Protein AF-T1D8Y1-F1 (afdb_monomer_lite)

pLDDT: mean 93.53, std 5.57, range [63.19, 98.19]

Radius of gyration: 11.02 Å; chains: 1; bounding box: 27×23×30 Å

Foldseek 3Di:
DDQWDADPVRDTAHALLPLVSLVVQADPVRHGHDCVVVVDDPVVSVRSVVSPVVCVVVVND

InterPro domains:
  IPR001648 Small ribosomal subunit protein bS18 [PF01084] (11-61)
  IPR001648 Small ribosomal subunit protein bS18 [PR00974] (21-31)
  IPR001648 Small ribosomal subunit protein bS18 [PR00974] (31-38)
  IPR001648 Small ribosomal subunit protein bS18 [PR00974] (39-53)
  IPR001648 Small ribosomal subunit protein bS18 [PR00974] (53-61)
  IPR001648 Small ribosomal subunit protein bS18 [TIGR00165] (3-61)
  IPR036870 Small ribosomal subunit protein bS18 superfamily [G3DSA:4.10.640.10] (2-61)
  IPR036870 Small ribosomal subunit protein bS18 superfamily [SSF46911] (6-61)

Structure (mmCIF, N/CA/C/O backbone):
data_AF-T1D8Y1-F1
#
_entry.id   AF-T1D8Y1-F1
#
loop_
_atom_site.group_PDB
_atom_site.id
_atom_site.type_symbol
_atom_site.label_atom_id
_atom_site.label_alt_id
_atom_site.label_comp_id
_atom_site.label_asym_id
_atom_site.label_entity_id
_atom_site.label_seq_id
_atom_site.pdbx_PDB_ins_code
_atom_site.Cartn_x
_atom_site.Cartn_y
_atom_site.Cartn_z
_atom_site.occupancy
_atom_site.B_iso_or_equiv
_atom_site.auth_seq_id
_atom_site.auth_comp_id
_atom_site.auth_asym_id
_atom_site.auth_atom_id
_atom_site.pdbx_PDB_model_num
ATOM 1 N N . MET A 1 1 ? 9.102 -8.756 3.218 1.00 63.19 1 MET A N 1
ATOM 2 C CA . MET A 1 1 ? 7.720 -9.299 3.208 1.00 63.19 1 MET A CA 1
ATOM 3 C C . MET A 1 1 ? 7.174 -9.132 1.798 1.00 63.19 1 MET A C 1
ATOM 5 O O . MET A 1 1 ? 7.147 -8.004 1.327 1.00 63.19 1 MET A O 1
ATOM 9 N N . ARG A 1 2 ? 6.813 -10.212 1.091 1.00 72.12 2 ARG A N 1
ATOM 10 C CA . ARG A 1 2 ? 6.408 -10.124 -0.324 1.00 72.12 2 ARG A CA 1
ATOM 11 C C . ARG A 1 2 ? 4.882 -10.121 -0.446 1.00 72.12 2 ARG A C 1
ATOM 13 O O . ARG A 1 2 ? 4.248 -11.106 -0.093 1.00 72.12 2 ARG A O 1
ATOM 20 N N . VAL A 1 3 ? 4.313 -9.001 -0.898 1.00 84.62 3 VAL A N 1
ATOM 21 C CA . VAL A 1 3 ? 2.852 -8.810 -1.059 1.00 84.62 3 VAL A CA 1
ATOM 22 C C . VAL A 1 3 ? 2.423 -8.842 -2.529 1.00 84.62 3 VAL A C 1
ATOM 24 O O . VAL A 1 3 ? 1.269 -9.122 -2.837 1.00 84.62 3 VAL A O 1
ATOM 27 N N . ALA A 1 4 ? 3.359 -8.602 -3.450 1.00 88.00 4 ALA A N 1
ATOM 28 C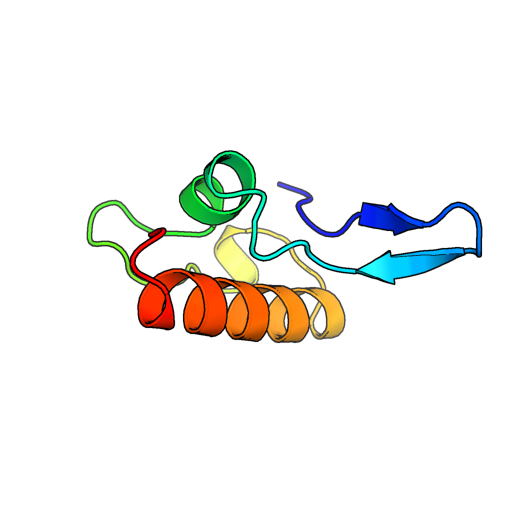 CA . ALA A 1 4 ? 3.126 -8.788 -4.873 1.00 88.00 4 ALA A CA 1
ATOM 29 C C . ALA A 1 4 ? 2.946 -10.281 -5.187 1.00 88.00 4 ALA A C 1
ATOM 31 O O . ALA A 1 4 ? 3.790 -11.104 -4.822 1.00 88.00 4 ALA A O 1
ATOM 32 N N . LYS A 1 5 ? 1.840 -10.608 -5.859 1.00 91.00 5 LYS A N 1
ATOM 33 C CA . LYS A 1 5 ? 1.478 -11.957 -6.302 1.00 91.00 5 LYS A CA 1
ATOM 34 C C . LYS A 1 5 ? 1.646 -12.059 -7.812 1.00 91.00 5 LYS A C 1
ATOM 36 O O . LYS A 1 5 ? 1.531 -11.061 -8.522 1.00 91.00 5 LYS A O 1
ATOM 41 N N . THR A 1 6 ? 1.869 -13.270 -8.302 1.00 92.62 6 THR A N 1
ATOM 42 C CA . THR A 1 6 ? 1.922 -13.565 -9.737 1.00 92.62 6 THR A CA 1
ATOM 43 C C . THR A 1 6 ? 0.655 -14.315 -10.122 1.00 92.62 6 THR A C 1
ATOM 45 O O . THR A 1 6 ? 0.324 -15.330 -9.517 1.00 92.62 6 THR A O 1
ATOM 48 N N . SER A 1 7 ? -0.082 -13.791 -11.098 1.00 92.38 7 SER A N 1
ATOM 49 C CA . SER A 1 7 ? -1.252 -14.453 -11.679 1.00 92.38 7 SER A CA 1
ATOM 50 C C . SER A 1 7 ? -0.835 -15.715 -12.448 1.00 92.38 7 SER A C 1
ATOM 52 O O . SER A 1 7 ? 0.313 -15.828 -12.874 1.00 92.38 7 SER A O 1
ATOM 54 N N . SER A 1 8 ? -1.774 -16.632 -12.700 1.00 91.69 8 SER A N 1
ATOM 55 C CA . SER A 1 8 ? -1.576 -17.803 -13.571 1.00 91.69 8 SER A CA 1
ATOM 56 C C . SER A 1 8 ? -1.088 -17.435 -14.979 1.00 91.69 8 SER A C 1
ATOM 58 O O . SER A 1 8 ? -0.413 -18.228 -15.622 1.00 91.69 8 SER A O 1
ATOM 60 N N . LEU A 1 9 ? -1.362 -16.205 -15.424 1.00 91.94 9 LEU A N 1
ATOM 61 C CA . LEU A 1 9 ? -0.881 -15.630 -16.686 1.00 91.94 9 LEU A CA 1
ATOM 62 C C . LEU A 1 9 ? 0.527 -15.002 -16.589 1.00 91.94 9 LEU A C 1
ATOM 64 O O . LEU A 1 9 ? 0.941 -14.274 -17.486 1.00 91.94 9 LEU A O 1
ATOM 68 N N . GLY A 1 10 ? 1.242 -15.177 -15.473 1.00 91.25 10 GLY A N 1
ATOM 69 C CA . GLY A 1 10 ? 2.576 -14.602 -15.246 1.00 91.25 10 GLY A CA 1
ATOM 70 C C . GLY A 1 10 ? 2.589 -13.107 -14.900 1.00 91.25 10 GLY A C 1
ATOM 71 O O . GLY A 1 10 ? 3.648 -12.532 -14.655 1.00 91.25 10 GLY A O 1
ATOM 72 N N . LYS A 1 11 ? 1.424 -12.448 -14.840 1.00 91.88 11 LYS A N 1
ATOM 73 C CA . LYS A 1 11 ? 1.326 -11.017 -14.522 1.0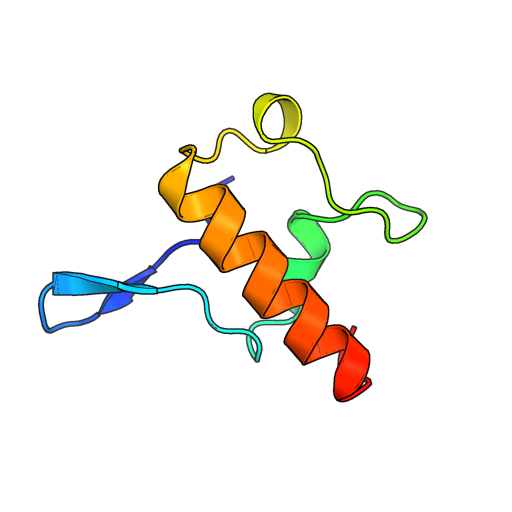0 91.88 11 LYS A CA 1
ATOM 74 C C . LYS A 1 11 ? 1.456 -10.769 -13.020 1.00 91.88 11 LYS A C 1
ATOM 76 O O . LYS A 1 11 ? 0.672 -11.300 -12.234 1.00 91.88 11 LYS A O 1
ATOM 81 N N . VAL A 1 12 ? 2.398 -9.911 -12.631 1.00 93.00 12 VAL A N 1
ATOM 82 C CA . VAL A 1 12 ? 2.555 -9.468 -11.239 1.00 93.00 12 VAL A CA 1
ATOM 83 C C . VAL A 1 12 ? 1.487 -8.429 -10.896 1.00 93.00 12 VAL A C 1
ATOM 85 O O . VAL A 1 12 ? 1.257 -7.492 -11.663 1.00 93.00 12 VAL A O 1
ATOM 88 N N . TYR A 1 13 ? 0.836 -8.584 -9.746 1.00 93.94 13 TYR A N 1
ATOM 89 C CA . TYR A 1 13 ? -0.178 -7.658 -9.252 1.00 93.94 13 TYR A CA 1
ATOM 90 C C . TYR A 1 13 ? -0.189 -7.584 -7.721 1.00 93.94 13 TYR A C 1
ATOM 92 O O . TYR A 1 13 ? 0.345 -8.447 -7.024 1.00 93.94 13 TYR A O 1
ATOM 100 N N . VAL A 1 14 ? -0.818 -6.533 -7.198 1.00 95.81 14 VAL A N 1
ATOM 101 C CA . VAL A 1 14 ? -1.130 -6.379 -5.774 1.00 95.81 14 VAL A CA 1
ATOM 102 C C . VAL A 1 14 ? -2.635 -6.200 -5.661 1.00 95.81 14 VAL A C 1
ATOM 104 O O . VAL A 1 14 ? -3.194 -5.288 -6.273 1.00 95.81 14 VAL A O 1
ATOM 107 N N . ASP A 1 15 ? -3.294 -7.087 -4.921 1.00 95.44 15 ASP A N 1
ATOM 108 C CA . ASP A 1 15 ? -4.734 -6.995 -4.711 1.00 95.44 15 ASP A CA 1
ATOM 109 C C . ASP A 1 15 ? -5.038 -5.975 -3.614 1.00 95.44 15 ASP A C 1
ATOM 111 O O . ASP A 1 15 ? -4.580 -6.113 -2.481 1.00 95.44 15 ASP A O 1
ATOM 115 N N . TYR A 1 16 ? -5.827 -4.953 -3.943 1.00 97.00 16 TYR A N 1
ATOM 116 C CA . TYR A 1 16 ? -6.255 -3.960 -2.960 1.00 97.00 16 TYR A CA 1
ATOM 117 C C . TYR A 1 16 ? -7.295 -4.510 -1.975 1.00 97.00 16 TYR A C 1
ATOM 119 O O . TYR A 1 16 ? -7.533 -3.901 -0.935 1.00 97.00 16 TYR A O 1
ATOM 127 N N . LYS A 1 17 ? -7.917 -5.650 -2.302 1.00 96.06 17 LYS A N 1
ATOM 128 C CA . LYS A 1 17 ? -8.900 -6.334 -1.457 1.00 96.06 17 LYS A CA 1
ATOM 129 C C . LYS A 1 17 ? -8.244 -7.250 -0.421 1.00 96.06 17 LYS A C 1
ATOM 131 O O . LYS A 1 17 ? -8.896 -7.637 0.542 1.00 96.06 17 LYS A O 1
ATOM 136 N N . ASP A 1 18 ? -6.960 -7.576 -0.580 1.00 95.62 18 ASP A N 1
ATOM 137 C CA . ASP A 1 18 ? -6.188 -8.354 0.396 1.00 95.62 18 ASP A CA 1
ATOM 138 C C . ASP A 1 18 ? -5.675 -7.446 1.527 1.00 95.62 18 ASP A C 1
ATOM 140 O O . ASP A 1 18 ? -4.485 -7.136 1.647 1.00 95.62 18 ASP A O 1
ATOM 144 N N . VAL A 1 19 ? -6.621 -6.972 2.341 1.00 95.12 19 VAL A N 1
ATOM 145 C CA . VAL A 1 19 ? -6.395 -6.000 3.420 1.00 95.12 19 VAL A CA 1
ATOM 146 C C . VAL A 1 19 ? -5.349 -6.498 4.417 1.00 95.12 19 VAL A C 1
ATOM 148 O O . VAL A 1 19 ? -4.492 -5.727 4.845 1.00 95.12 19 VAL A O 1
ATOM 151 N N . GLU A 1 20 ? -5.361 -7.787 4.754 1.00 94.38 20 GLU A N 1
ATOM 152 C CA . GLU A 1 20 ? -4.414 -8.376 5.709 1.00 94.38 20 GLU A CA 1
ATOM 153 C C . GLU A 1 20 ? -2.967 -8.316 5.208 1.00 94.38 20 GLU A C 1
ATOM 155 O O . GLU A 1 20 ? -2.038 -8.037 5.974 1.00 94.38 20 GLU A O 1
ATOM 160 N N . SER A 1 21 ? -2.755 -8.503 3.904 1.00 94.44 21 SER A N 1
ATOM 161 C CA . SER A 1 21 ? -1.431 -8.325 3.306 1.0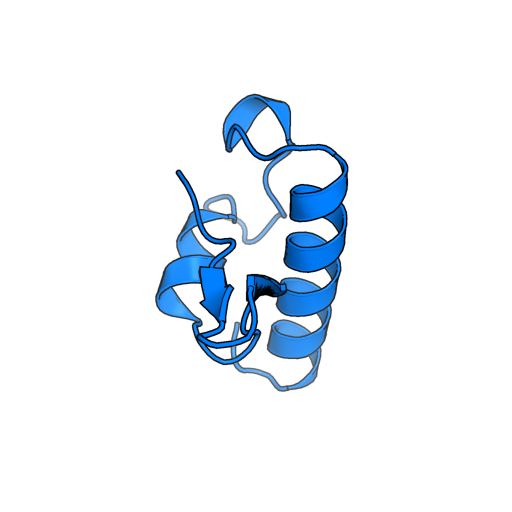0 94.44 21 SER A CA 1
ATOM 162 C C . SER A 1 21 ? -1.031 -6.850 3.214 1.00 94.44 21 SER A C 1
ATOM 164 O O . SER A 1 21 ? 0.132 -6.515 3.455 1.00 94.44 21 SER A O 1
ATOM 166 N N . LEU A 1 22 ? -1.980 -5.951 2.925 1.00 95.25 22 LEU A N 1
ATOM 167 C CA . LEU A 1 22 ? -1.724 -4.509 2.871 1.00 95.25 22 LEU A CA 1
ATOM 168 C C . LEU A 1 22 ? -1.418 -3.896 4.245 1.00 95.25 22 LEU A C 1
ATOM 170 O O . LEU A 1 22 ? -0.540 -3.037 4.332 1.00 95.25 22 LEU A O 1
ATOM 174 N N . LYS A 1 23 ? -2.063 -4.355 5.324 1.00 95.06 23 LYS A N 1
ATOM 175 C CA . LYS A 1 23 ? -1.789 -3.906 6.704 1.00 95.06 23 LYS A CA 1
ATOM 176 C C . LYS A 1 23 ? -0.325 -4.110 7.095 1.00 95.06 23 LYS A C 1
ATOM 178 O O . LYS A 1 23 ? 0.270 -3.237 7.719 1.00 95.06 23 LYS A O 1
ATOM 183 N N . LYS A 1 24 ? 0.299 -5.208 6.650 1.00 93.81 24 LYS A N 1
ATOM 184 C CA . LYS A 1 24 ? 1.734 -5.483 6.879 1.00 93.81 24 LYS A CA 1
ATOM 185 C C . LYS A 1 24 ? 2.653 -4.454 6.214 1.00 93.81 24 LYS A C 1
ATOM 187 O O . LYS A 1 24 ? 3.811 -4.324 6.601 1.00 93.81 24 LYS A O 1
ATOM 192 N N . MET A 1 25 ? 2.157 -3.741 5.201 1.00 95.75 25 MET A N 1
ATOM 193 C CA . MET A 1 25 ? 2.886 -2.692 4.481 1.00 95.75 25 MET A CA 1
ATOM 194 C C . MET A 1 25 ? 2.699 -1.303 5.106 1.00 95.75 25 MET A C 1
ATOM 196 O O . MET A 1 25 ? 3.185 -0.313 4.550 1.00 95.75 25 MET A O 1
ATOM 200 N N . LEU A 1 26 ? 2.013 -1.214 6.248 1.00 95.69 26 LEU A N 1
ATOM 201 C CA . LEU A 1 26 ? 1.815 0.016 6.999 1.00 95.69 26 LEU A CA 1
ATOM 202 C C . LEU A 1 26 ? 2.620 0.026 8.299 1.00 95.69 26 LEU A C 1
ATOM 204 O O . LEU A 1 26 ? 2.952 -1.007 8.873 1.00 95.69 26 LEU A O 1
ATOM 208 N N . SER A 1 27 ? 2.925 1.228 8.779 1.00 95.50 27 SER A N 1
ATOM 209 C CA . SER A 1 27 ? 3.319 1.441 10.166 1.00 95.50 27 SER A CA 1
ATOM 210 C C . SER A 1 27 ? 2.107 1.340 11.096 1.00 95.50 27 SER A C 1
ATOM 212 O O . SER A 1 27 ? 0.964 1.397 10.646 1.00 95.50 27 SER A O 1
ATOM 214 N N . LEU A 1 28 ? 2.358 1.289 12.406 1.00 94.31 28 LEU A N 1
ATOM 215 C CA . LEU A 1 28 ? 1.320 1.338 13.447 1.00 94.31 28 LEU A CA 1
ATOM 216 C C . LEU A 1 28 ? 0.351 2.523 13.287 1.00 94.31 28 LEU A C 1
ATOM 218 O O . LEU A 1 28 ? -0.836 2.383 13.542 1.00 94.31 28 LEU A O 1
ATOM 222 N N . ASN A 1 29 ? 0.837 3.664 12.791 1.00 95.50 29 ASN A N 1
ATOM 223 C CA . ASN A 1 29 ? 0.026 4.868 12.575 1.00 95.50 29 ASN A CA 1
ATOM 224 C C . ASN A 1 29 ? -0.633 4.902 11.186 1.00 95.50 29 ASN A C 1
ATOM 226 O O . ASN A 1 29 ? -1.035 5.964 10.715 1.00 95.50 29 ASN A O 1
ATOM 230 N N . GLY A 1 30 ? -0.631 3.782 10.461 1.00 94.38 30 GLY A N 1
ATOM 231 C CA . GLY A 1 30 ? -1.196 3.704 9.121 1.00 94.38 30 GLY A CA 1
ATOM 232 C C . GLY A 1 30 ? -0.399 4.466 8.060 1.00 94.38 30 GLY A C 1
ATOM 233 O O . GLY A 1 30 ? -0.942 4.784 7.008 1.00 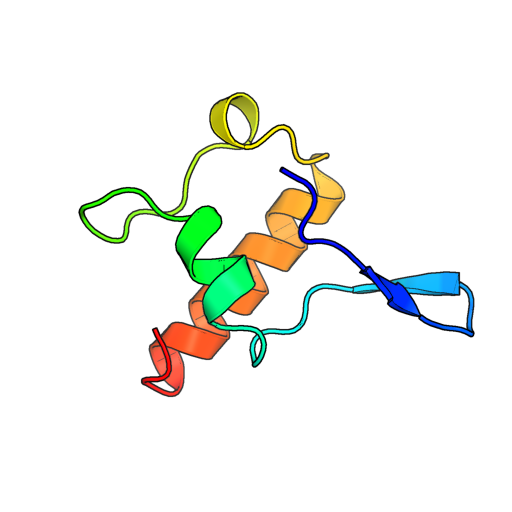94.38 30 GLY A O 1
ATOM 234 N N . LYS A 1 31 ? 0.887 4.787 8.255 1.00 96.62 31 LYS A N 1
ATOM 235 C CA . LYS A 1 31 ? 1.717 5.356 7.168 1.00 96.62 31 LYS A CA 1
ATOM 236 C C . LYS A 1 31 ? 2.260 4.230 6.291 1.00 96.62 31 LYS A C 1
ATOM 238 O O . LYS A 1 31 ? 2.626 3.184 6.809 1.00 96.62 31 LYS A O 1
ATOM 243 N N . ILE A 1 32 ? 2.345 4.438 4.977 1.00 96.75 32 ILE A N 1
ATOM 244 C CA . ILE A 1 32 ? 2.931 3.440 4.066 1.00 96.75 32 ILE A CA 1
ATOM 245 C C . ILE A 1 32 ? 4.417 3.283 4.401 1.00 96.75 32 ILE A C 1
ATOM 247 O O . ILE A 1 32 ? 5.146 4.276 4.460 1.00 96.75 32 ILE A O 1
ATOM 251 N N . LEU A 1 33 ? 4.864 2.046 4.631 1.00 95.81 33 LEU A N 1
ATOM 252 C CA . LEU A 1 33 ? 6.272 1.752 4.885 1.00 95.81 33 LEU A CA 1
ATOM 253 C C . LEU A 1 33 ? 7.114 2.048 3.641 1.00 95.81 33 LEU A C 1
ATOM 255 O O . LEU A 1 33 ? 6.708 1.789 2.504 1.00 95.81 33 LEU A O 1
ATOM 259 N N . SER A 1 34 ? 8.319 2.569 3.863 1.00 94.88 34 SER A N 1
ATOM 260 C CA . SER A 1 34 ? 9.272 2.783 2.780 1.00 94.88 34 SER A CA 1
ATOM 261 C C . SER A 1 34 ? 9.759 1.451 2.205 1.00 94.88 34 SER A C 1
ATOM 263 O O . SER A 1 34 ? 9.849 0.440 2.907 1.00 94.88 34 SER A O 1
ATOM 265 N N . ARG A 1 35 ? 10.161 1.487 0.931 1.00 93.12 35 ARG A N 1
ATOM 266 C CA . ARG A 1 35 ? 10.801 0.371 0.221 1.00 93.12 35 ARG A CA 1
ATOM 267 C C . ARG A 1 35 ? 11.895 -0.321 1.047 1.00 93.12 35 ARG A C 1
ATOM 269 O O . ARG A 1 35 ? 11.968 -1.542 1.098 1.00 93.12 35 ARG A O 1
ATOM 276 N N . THR A 1 36 ? 12.754 0.462 1.698 1.00 91.44 36 THR A N 1
ATOM 277 C CA . THR A 1 36 ? 13.892 -0.057 2.473 1.00 91.44 36 THR A CA 1
ATOM 278 C C . THR A 1 36 ? 13.441 -0.916 3.653 1.00 91.44 36 THR A C 1
ATOM 280 O O . THR A 1 36 ? 14.125 -1.860 4.027 1.00 91.44 36 THR A O 1
ATOM 283 N N . ARG A 1 37 ? 12.278 -0.605 4.238 1.00 91.50 37 ARG A N 1
ATOM 284 C CA . ARG A 1 37 ? 11.731 -1.319 5.398 1.00 91.50 37 ARG A CA 1
ATOM 285 C C . ARG A 1 37 ? 10.944 -2.568 5.007 1.00 91.50 37 ARG A C 1
ATOM 287 O O . ARG A 1 37 ? 10.939 -3.525 5.773 1.00 91.50 37 ARG A O 1
ATOM 294 N N . ASN A 1 38 ? 10.262 -2.564 3.861 1.00 87.94 38 ASN A N 1
ATOM 295 C CA . ASN A 1 38 ? 9.418 -3.690 3.439 1.00 87.94 38 ASN A CA 1
ATOM 296 C C . ASN A 1 38 ? 10.126 -4.688 2.496 1.00 87.94 38 ASN A C 1
ATOM 298 O O . ASN A 1 38 ? 9.692 -5.844 2.400 1.00 87.94 38 ASN A O 1
ATOM 302 N N . GLY A 1 39 ? 11.235 -4.276 1.868 1.00 88.75 39 GLY A N 1
ATOM 303 C CA . GLY A 1 39 ? 12.045 -5.096 0.964 1.00 88.75 39 GLY A CA 1
ATOM 304 C C . GLY A 1 39 ? 11.449 -5.268 -0.438 1.00 88.75 39 GLY A C 1
ATOM 305 O O . GLY A 1 39 ? 11.832 -6.200 -1.139 1.00 88.75 39 GLY A O 1
ATOM 306 N N . ALA A 1 40 ? 10.496 -4.420 -0.838 1.00 92.69 40 ALA A N 1
ATOM 307 C CA . ALA A 1 40 ? 9.870 -4.478 -2.159 1.00 92.69 40 ALA A CA 1
ATOM 308 C C . ALA A 1 40 ? 10.786 -3.911 -3.259 1.00 92.69 40 ALA A C 1
ATOM 310 O O . ALA A 1 40 ? 11.540 -2.958 -3.043 1.00 92.69 40 ALA A O 1
ATOM 311 N N . ALA A 1 41 ? 10.676 -4.426 -4.485 1.00 93.12 41 ALA A N 1
ATOM 312 C CA . ALA A 1 41 ? 11.299 -3.770 -5.634 1.00 93.12 41 ALA A CA 1
ATOM 313 C C . ALA A 1 41 ? 10.638 -2.405 -5.920 1.00 93.12 41 ALA A C 1
ATOM 315 O O . ALA A 1 41 ? 9.505 -2.137 -5.521 1.00 93.12 41 ALA A O 1
ATOM 316 N N . ALA A 1 42 ? 11.315 -1.529 -6.673 1.00 94.38 42 ALA A N 1
ATOM 317 C CA . ALA A 1 42 ? 10.768 -0.210 -7.023 1.00 94.38 42 ALA A CA 1
ATOM 318 C C . ALA A 1 42 ? 9.418 -0.300 -7.762 1.00 94.38 42 ALA A C 1
ATOM 320 O O . ALA A 1 42 ? 8.535 0.522 -7.533 1.00 94.38 42 ALA A O 1
ATOM 321 N N . PHE A 1 43 ? 9.270 -1.299 -8.634 1.00 93.56 43 PHE A N 1
ATOM 322 C CA . PHE A 1 43 ? 8.036 -1.576 -9.367 1.00 93.56 43 PHE A CA 1
ATOM 323 C C . PHE A 1 43 ? 6.917 -2.071 -8.438 1.00 93.56 43 PHE A C 1
ATOM 325 O O . PHE A 1 43 ? 5.813 -1.531 -8.453 1.00 93.56 43 PHE A O 1
ATOM 332 N N . GLU A 1 44 ? 7.225 -3.033 -7.566 1.00 94.50 44 GLU A N 1
ATOM 333 C CA . GLU A 1 44 ? 6.282 -3.571 -6.580 1.00 94.50 44 GLU A CA 1
ATOM 334 C C . GLU A 1 44 ? 5.797 -2.485 -5.612 1.00 94.50 44 GLU A C 1
ATOM 336 O O . GLU A 1 44 ? 4.601 -2.390 -5.351 1.00 94.50 44 GLU A O 1
ATOM 341 N N . GLN A 1 45 ? 6.685 -1.599 -5.150 1.00 95.81 45 GLN A N 1
ATOM 342 C CA . GLN A 1 45 ? 6.326 -0.504 -4.245 1.00 95.81 45 GLN A CA 1
ATOM 343 C C . GLN A 1 45 ? 5.277 0.447 -4.840 1.00 95.81 45 GLN A C 1
ATOM 345 O O . GLN A 1 45 ? 4.40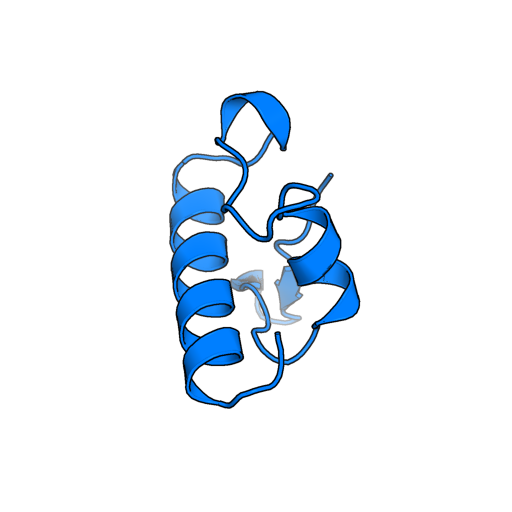3 0.924 -4.111 1.00 95.81 45 GLN A O 1
ATOM 350 N N . ARG A 1 46 ? 5.345 0.731 -6.149 1.00 95.94 46 ARG A N 1
ATOM 351 C CA . ARG A 1 46 ? 4.346 1.572 -6.834 1.00 95.94 46 ARG A CA 1
ATOM 352 C C . ARG A 1 46 ? 2.980 0.892 -6.810 1.00 95.94 46 ARG A C 1
ATOM 354 O O . ARG A 1 46 ? 2.015 1.495 -6.356 1.00 95.94 46 ARG A O 1
ATOM 361 N N . MET A 1 47 ? 2.935 -0.395 -7.165 1.00 96.31 47 MET A N 1
ATOM 362 C CA . MET A 1 47 ? 1.702 -1.189 -7.123 1.00 96.31 47 MET A CA 1
ATOM 363 C C . MET A 1 47 ? 1.116 -1.291 -5.709 1.00 96.31 47 MET A C 1
ATOM 365 O O . MET A 1 47 ? -0.090 -1.139 -5.540 1.00 96.31 47 MET A O 1
ATOM 369 N N . ILE A 1 48 ? 1.958 -1.496 -4.689 1.00 96.00 48 ILE A N 1
ATOM 370 C CA . ILE A 1 48 ? 1.534 -1.517 -3.279 1.00 96.00 48 ILE A CA 1
ATOM 371 C C . ILE A 1 48 ? 0.933 -0.167 -2.884 1.00 96.00 48 ILE A C 1
ATOM 373 O O . ILE A 1 48 ? -0.135 -0.117 -2.280 1.00 96.00 48 ILE A O 1
ATOM 377 N N . THR A 1 49 ? 1.596 0.934 -3.243 1.00 97.00 49 THR A N 1
ATOM 378 C CA . THR A 1 49 ? 1.129 2.287 -2.913 1.00 97.00 49 THR A CA 1
ATOM 379 C C . THR A 1 49 ? -0.243 2.566 -3.526 1.00 97.00 49 THR A C 1
ATOM 381 O O . THR A 1 49 ? -1.127 3.076 -2.837 1.00 97.00 49 THR A O 1
ATOM 384 N N . ASP A 1 50 ? -0.443 2.197 -4.791 1.00 97.56 50 ASP A N 1
ATOM 385 C CA . ASP A 1 50 ? -1.722 2.379 -5.480 1.00 97.56 50 ASP A CA 1
ATOM 386 C C . ASP A 1 50 ? -2.822 1.492 -4.886 1.00 97.56 50 ASP A C 1
ATOM 388 O O . ASP A 1 50 ? -3.940 1.962 -4.668 1.00 97.56 50 ASP A O 1
ATOM 392 N N . ALA A 1 51 ? -2.504 0.237 -4.556 1.00 97.56 51 ALA A N 1
ATOM 393 C CA . ALA A 1 51 ? -3.437 -0.675 -3.901 1.00 97.56 51 ALA A CA 1
ATOM 394 C C . ALA A 1 51 ? -3.877 -0.153 -2.523 1.00 97.56 51 ALA A C 1
ATOM 396 O O . ALA A 1 51 ? -5.072 -0.123 -2.238 1.00 97.56 51 ALA A O 1
ATOM 397 N N . ILE A 1 52 ? -2.945 0.346 -1.703 1.00 97.50 52 ILE A N 1
ATOM 398 C CA . ILE A 1 52 ? -3.257 0.937 -0.390 1.00 97.50 52 ILE A CA 1
ATOM 399 C C . ILE A 1 52 ? -4.143 2.175 -0.538 1.00 97.50 52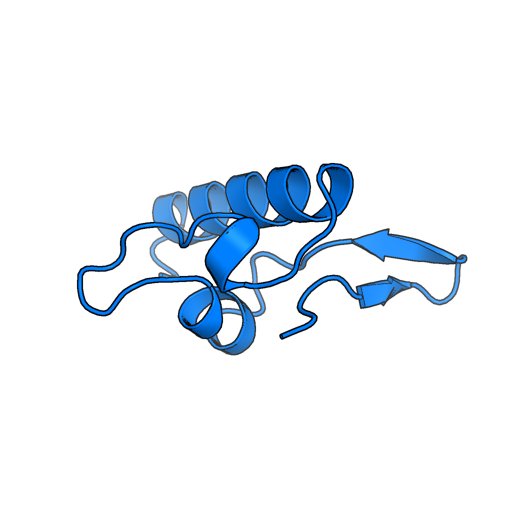 ILE A C 1
ATOM 401 O O . ILE A 1 52 ? -5.116 2.325 0.199 1.00 97.50 52 ILE A O 1
ATOM 405 N N . LYS A 1 53 ? -3.837 3.066 -1.490 1.00 98.19 53 LYS A N 1
ATOM 406 C CA . LYS A 1 53 ? -4.657 4.263 -1.737 1.00 98.19 53 LYS A CA 1
ATOM 407 C C . LYS A 1 53 ? -6.087 3.896 -2.138 1.00 98.19 53 LYS A C 1
ATOM 409 O O . LYS A 1 53 ? -7.026 4.506 -1.635 1.00 98.19 53 LYS A O 1
ATOM 414 N N . ARG A 1 54 ? -6.256 2.878 -2.991 1.00 98.19 54 ARG A N 1
ATOM 415 C CA . ARG A 1 54 ? -7.578 2.354 -3.374 1.00 98.19 54 ARG A CA 1
ATOM 416 C C . ARG A 1 54 ? -8.319 1.750 -2.185 1.00 98.19 54 ARG A C 1
ATOM 418 O O . ARG A 1 54 ? -9.484 2.068 -1.989 1.00 98.19 54 ARG A O 1
ATOM 425 N N . ALA A 1 55 ? -7.645 0.928 -1.380 1.00 98.06 55 ALA A N 1
ATOM 426 C CA . ALA A 1 55 ? -8.239 0.314 -0.194 1.00 98.06 55 ALA A CA 1
ATOM 427 C C . ALA A 1 55 ? -8.743 1.369 0.807 1.00 98.06 55 ALA A C 1
ATOM 429 O O . ALA A 1 55 ? -9.872 1.261 1.280 1.00 98.06 55 ALA A O 1
ATOM 430 N N . ARG A 1 56 ? -7.960 2.431 1.047 1.00 97.75 56 ARG A N 1
ATOM 431 C CA . ARG A 1 56 ? -8.356 3.562 1.907 1.00 97.75 56 ARG A CA 1
ATOM 432 C C . ARG A 1 56 ? -9.556 4.322 1.378 1.00 97.75 56 ARG A C 1
ATOM 434 O O . ARG A 1 56 ? -10.469 4.623 2.133 1.00 97.75 56 ARG A O 1
ATOM 441 N N . PHE A 1 57 ? -9.557 4.627 0.081 1.00 98.19 57 PHE A N 1
ATOM 442 C CA . PHE A 1 57 ? -10.671 5.339 -0.544 1.00 98.19 57 PHE A CA 1
ATOM 443 C C . PHE A 1 57 ? -11.991 4.561 -0.417 1.00 98.19 57 PHE A C 1
ATOM 445 O O . PHE A 1 57 ? -13.046 5.162 -0.263 1.00 98.19 57 PHE A O 1
ATOM 452 N N . LEU A 1 58 ? -11.921 3.227 -0.430 1.00 97.44 58 LEU A N 1
ATOM 453 C CA . LEU A 1 58 ? -13.071 2.338 -0.255 1.00 97.44 58 LEU A CA 1
ATOM 454 C C . LEU A 1 58 ? -13.401 2.019 1.217 1.00 97.44 58 LEU A C 1
ATOM 456 O O . LEU A 1 58 ? -14.329 1.254 1.463 1.00 97.44 58 LEU A O 1
ATOM 460 N N . GLY A 1 59 ? -12.651 2.553 2.188 1.00 96.75 59 GLY A N 1
ATOM 461 C CA . GLY A 1 59 ? -12.869 2.292 3.617 1.00 96.75 59 GLY A CA 1
ATOM 462 C C . GLY A 1 59 ? -12.488 0.880 4.079 1.00 96.75 59 GLY A C 1
ATOM 463 O O . GLY A 1 59 ? -12.946 0.435 5.126 1.00 96.75 59 GLY A O 1
ATOM 464 N N . LEU A 1 60 ? -11.664 0.159 3.311 1.00 95.44 60 LEU A N 1
ATOM 465 C CA . LEU A 1 60 ? -11.205 -1.190 3.666 1.00 95.44 60 LEU A CA 1
ATOM 466 C C . LEU A 1 60 ? -10.020 -1.182 4.649 1.00 95.44 60 LEU A C 1
ATOM 468 O O . LEU A 1 60 ? -9.706 -2.224 5.227 1.00 95.44 60 LEU A O 1
ATOM 472 N N . LEU A 1 61 ? -9.311 -0.050 4.768 1.00 90.06 61 LEU A N 1
ATOM 473 C CA . LEU A 1 61 ? -7.996 0.063 5.410 1.00 90.06 61 LEU A CA 1
ATOM 474 C C . LEU A 1 61 ? -7.735 1.460 5.975 1.00 90.06 61 LEU A C 1
ATOM 476 O O . LEU A 1 61 ? -8.221 2.438 5.363 1.00 90.06 61 LEU A O 1
#

Organism: NCBI:txid410659

Secondary structure (DSSP, 8-state):
----EE-TTS-EE--TT-HHHHHTTB-TTSPBPPHHHHT--HHHHHHHHHHHHHHHHTT--

Sequence (61 aa):
MRVAKTSSLGKVYVDYKDVESLKKMLSLNGKILSRTRNGAAAFEQRMITDAIKRARFLGLL